Protein AF-A0A497DQB3-F1 (afdb_monomer_lite)

Foldseek 3Di:
DLVVLQCLLLVQLLVCLLVVDALLVSLVVSCVPVVVVLVVVLVVVLVVLVVQCPDPDPVSNVVSVVVNVVSVVSNCCSSPVSSVCCNPVVDPVSHDPDD

Structure (mmCIF, N/CA/C/O backbone):
data_AF-A0A497DQB3-F1
#
_en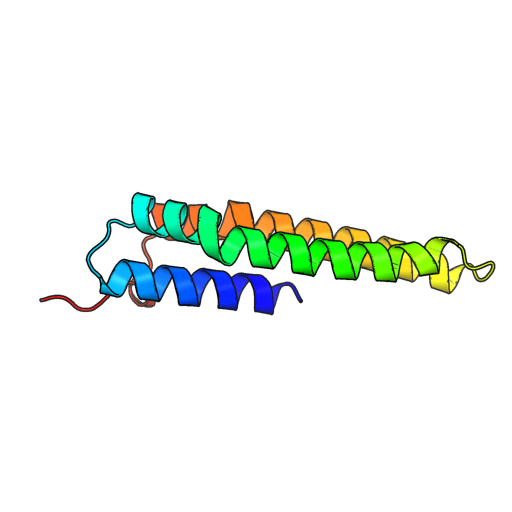try.id   AF-A0A497DQB3-F1
#
loop_
_atom_site.group_PDB
_atom_site.id
_atom_site.type_symbol
_atom_site.label_atom_id
_atom_site.label_alt_id
_atom_site.label_comp_id
_atom_site.label_asym_id
_atom_site.label_entity_id
_atom_site.label_seq_id
_atom_site.pdbx_PDB_ins_code
_atom_site.Cartn_x
_atom_site.Cartn_y
_atom_site.Cartn_z
_atom_site.occupancy
_atom_site.B_iso_or_equiv
_atom_site.auth_seq_id
_atom_site.auth_comp_id
_atom_site.auth_asym_id
_atom_site.auth_atom_id
_atom_site.pdbx_PDB_model_num
ATOM 1 N N . VAL A 1 1 ? 8.462 -1.724 0.612 1.00 74.25 1 VAL A N 1
ATOM 2 C CA . VAL A 1 1 ? 7.295 -1.098 -0.052 1.00 74.25 1 VAL A CA 1
ATOM 3 C C . VAL A 1 1 ? 5.977 -1.778 0.322 1.00 74.25 1 VAL A C 1
ATOM 5 O O . VAL A 1 1 ? 5.214 -1.188 1.070 1.00 74.25 1 VAL A O 1
ATOM 8 N N . GLY A 1 2 ? 5.693 -3.017 -0.111 1.00 83.94 2 GLY A N 1
ATOM 9 C CA . GLY A 1 2 ? 4.406 -3.672 0.208 1.00 83.94 2 GLY A CA 1
ATOM 10 C C . GLY A 1 2 ? 4.167 -3.935 1.706 1.00 83.94 2 GLY A C 1
ATOM 11 O O . GLY A 1 2 ? 3.061 -3.740 2.212 1.00 83.94 2 GLY A O 1
ATOM 12 N N . ILE A 1 3 ? 5.224 -4.309 2.436 1.00 92.38 3 ILE A N 1
ATOM 13 C CA . ILE A 1 3 ? 5.182 -4.487 3.898 1.00 92.38 3 ILE A CA 1
ATOM 14 C C . ILE A 1 3 ? 4.812 -3.165 4.587 1.00 92.38 3 ILE A C 1
ATOM 16 O O . ILE A 1 3 ? 3.956 -3.157 5.468 1.00 92.38 3 ILE A O 1
ATOM 20 N N . ASP A 1 4 ? 5.377 -2.043 4.133 1.00 91.12 4 ASP A N 1
ATOM 21 C CA . ASP A 1 4 ? 5.123 -0.717 4.707 1.00 91.12 4 ASP A CA 1
ATOM 22 C C . ASP A 1 4 ? 3.646 -0.331 4.592 1.00 91.12 4 ASP A C 1
ATOM 24 O O . ASP A 1 4 ? 3.052 0.142 5.560 1.00 91.12 4 ASP A O 1
ATOM 28 N N . TYR A 1 5 ? 3.014 -0.600 3.444 1.00 92.75 5 TYR A N 1
ATOM 29 C CA . TYR A 1 5 ? 1.582 -0.341 3.247 1.00 92.75 5 TYR A CA 1
ATOM 30 C C . TYR A 1 5 ? 0.730 -1.109 4.254 1.00 92.75 5 TYR A C 1
ATOM 32 O O . TYR A 1 5 ? -0.180 -0.548 4.867 1.00 92.75 5 TYR A O 1
ATOM 40 N N . THR A 1 6 ? 1.070 -2.379 4.467 1.00 92.50 6 THR A N 1
ATOM 41 C CA . THR A 1 6 ? 0.370 -3.240 5.421 1.00 92.50 6 THR A CA 1
ATOM 42 C C . THR A 1 6 ? 0.577 -2.752 6.852 1.00 92.50 6 THR A C 1
ATOM 44 O O . THR A 1 6 ? -0.391 -2.645 7.604 1.00 92.50 6 THR A O 1
ATOM 47 N N . ILE A 1 7 ? 1.806 -2.389 7.231 1.00 93.44 7 ILE A N 1
ATOM 48 C CA . ILE A 1 7 ? 2.113 -1.859 8.566 1.00 93.44 7 ILE A CA 1
ATOM 49 C C . ILE A 1 7 ? 1.351 -0.557 8.820 1.00 93.44 7 ILE A C 1
ATOM 51 O O . ILE A 1 7 ? 0.684 -0.439 9.848 1.00 93.44 7 ILE A O 1
ATOM 55 N N . HIS A 1 8 ? 1.397 0.399 7.890 1.00 93.19 8 HIS A N 1
ATOM 56 C CA . HIS A 1 8 ? 0.680 1.667 8.026 1.00 93.19 8 HIS A CA 1
ATOM 57 C C . HIS A 1 8 ? -0.830 1.455 8.165 1.00 93.19 8 HIS A C 1
ATOM 59 O O . HIS A 1 8 ? -1.459 2.078 9.028 1.00 93.19 8 HIS A O 1
ATOM 65 N N . PHE A 1 9 ? -1.400 0.548 7.368 1.00 94.00 9 PHE A N 1
ATOM 66 C CA . PHE A 1 9 ? -2.811 0.192 7.458 1.00 94.00 9 PHE A CA 1
ATOM 67 C C . PHE A 1 9 ? -3.147 -0.425 8.821 1.00 94.00 9 PHE A C 1
ATOM 69 O O . PHE A 1 9 ? -4.007 0.085 9.538 1.00 94.00 9 PHE A O 1
ATOM 76 N N . LEU A 1 10 ? -2.447 -1.491 9.218 1.00 93.25 10 LEU A N 1
ATOM 77 C CA . LEU A 1 10 ? -2.717 -2.216 10.464 1.00 93.25 10 LEU A CA 1
ATOM 78 C C . LEU A 1 10 ? -2.503 -1.345 11.702 1.00 93.25 10 LEU A C 1
ATOM 80 O O . LEU A 1 10 ? -3.268 -1.440 12.662 1.00 93.25 10 LEU A O 1
ATOM 84 N N . TRP A 1 11 ? -1.496 -0.473 11.686 1.00 93.06 11 TRP A N 1
ATOM 85 C CA . TRP A 1 11 ? -1.234 0.451 12.783 1.00 93.06 11 TRP A CA 1
ATOM 86 C C . TRP A 1 11 ? -2.379 1.451 12.959 1.00 93.06 11 TRP A C 1
ATOM 88 O O . TRP A 1 11 ? -2.868 1.643 14.078 1.00 93.06 11 TRP A O 1
ATOM 98 N N . ARG A 1 12 ? -2.869 2.040 11.858 1.00 93.69 12 ARG A N 1
ATOM 99 C CA . ARG A 1 12 ? -4.026 2.940 11.907 1.00 93.69 12 ARG A CA 1
ATOM 100 C C . ARG A 1 12 ? -5.295 2.197 12.317 1.00 93.69 12 ARG A C 1
ATOM 102 O O . ARG A 1 12 ? -6.007 2.676 13.196 1.00 93.69 12 ARG A O 1
ATOM 109 N N . PHE A 1 13 ? -5.523 1.011 11.763 1.00 93.38 13 PHE A N 1
ATOM 110 C CA . PHE A 1 13 ? -6.658 0.164 12.114 1.00 93.38 13 PHE A CA 1
ATOM 111 C C . PHE A 1 13 ? -6.681 -0.164 13.612 1.00 93.38 13 PHE A C 1
ATOM 113 O O . PHE A 1 13 ? -7.698 0.024 14.280 1.00 93.38 13 PHE A O 1
ATOM 120 N N . LYS A 1 14 ? -5.540 -0.584 14.173 1.00 91.81 14 LYS A N 1
ATOM 121 C CA . LYS A 1 14 ? -5.395 -0.870 15.607 1.00 91.81 14 LYS A CA 1
ATOM 122 C C . LYS A 1 14 ? -5.683 0.366 16.461 1.00 91.81 14 LYS A C 1
ATOM 124 O O . LYS A 1 14 ? -6.318 0.251 17.509 1.00 91.81 14 LYS A O 1
ATOM 129 N N . LYS A 1 15 ? -5.261 1.550 16.007 1.00 91.75 15 LYS A N 1
ATOM 130 C CA . LYS A 1 15 ? -5.573 2.819 16.675 1.00 91.75 15 LYS A CA 1
ATOM 131 C C . LYS A 1 15 ? -7.077 3.097 16.687 1.00 91.75 15 LYS A C 1
ATOM 133 O O . LYS A 1 15 ? -7.596 3.466 17.736 1.00 91.75 15 LYS A O 1
ATOM 138 N N . GLU A 1 16 ? -7.791 2.880 15.584 1.00 91.50 16 GLU A N 1
ATOM 139 C CA . GLU A 1 16 ? -9.254 3.044 15.562 1.00 91.50 16 GLU A CA 1
ATOM 140 C C . GLU A 1 16 ? -9.970 1.984 16.420 1.00 91.50 16 GLU A C 1
ATOM 142 O O . GLU A 1 16 ? -10.863 2.328 17.195 1.00 91.50 16 GLU A O 1
ATOM 147 N N . ARG A 1 17 ? -9.511 0.723 16.413 1.00 90.81 17 ARG A N 1
ATOM 148 C CA . ARG A 1 17 ? -10.033 -0.322 17.316 1.00 90.81 17 ARG A CA 1
ATOM 149 C C . ARG A 1 17 ? -9.830 0.004 18.794 1.00 90.81 17 ARG A C 1
ATOM 151 O O . ARG A 1 17 ? -10.703 -0.303 19.599 1.00 90.81 17 ARG A O 1
ATOM 158 N N . SER A 1 18 ? -8.726 0.661 19.159 1.00 88.75 18 SER A N 1
ATOM 159 C CA . SER A 1 18 ? -8.484 1.095 20.545 1.00 88.75 18 SER A CA 1
ATOM 160 C C . SER A 1 18 ? -9.454 2.170 21.045 1.00 88.75 18 SER A C 1
ATOM 162 O O . SER A 1 18 ? -9.610 2.333 22.250 1.00 88.75 18 SER A O 1
ATOM 164 N N . LYS A 1 19 ? -10.156 2.859 20.137 1.00 89.12 19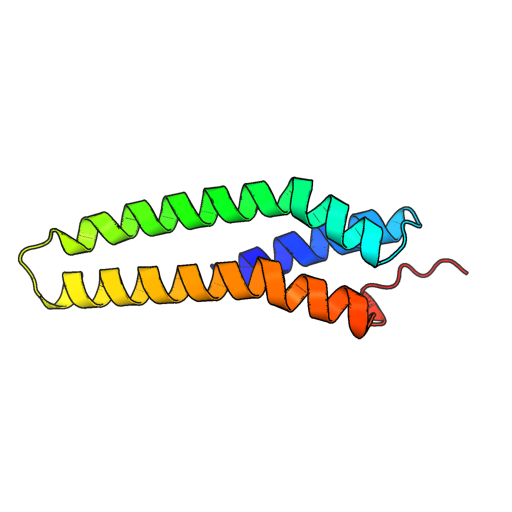 LYS A N 1
ATOM 165 C CA . LYS A 1 19 ? -11.222 3.815 20.476 1.00 89.12 19 LYS A CA 1
ATOM 166 C C . LYS A 1 19 ? -12.599 3.155 20.630 1.00 89.12 19 LYS A C 1
ATOM 168 O O . LYS A 1 19 ? -13.586 3.860 20.802 1.00 89.12 19 LYS A O 1
ATOM 173 N N . GLY A 1 20 ? -12.688 1.825 20.531 1.00 85.69 20 GLY A N 1
ATOM 174 C CA . GLY A 1 20 ? -13.946 1.077 20.641 1.00 85.69 20 GLY A CA 1
ATOM 175 C C . GLY A 1 20 ? -14.779 1.010 19.355 1.00 85.69 20 GLY A C 1
ATOM 176 O O . GLY A 1 20 ? -15.897 0.507 19.385 1.00 85.69 20 GLY A O 1
ATOM 177 N N . VAL A 1 21 ? -14.249 1.478 18.221 1.00 88.88 21 VAL A N 1
ATOM 178 C CA . VAL A 1 21 ? -14.935 1.459 16.917 1.00 88.88 21 VAL A CA 1
ATOM 179 C C . VAL A 1 21 ? -15.043 0.025 16.390 1.00 88.88 21 VAL A C 1
ATOM 181 O O . VAL A 1 21 ? -14.064 -0.713 16.478 1.00 88.88 21 VAL A O 1
ATOM 184 N N . ASP A 1 22 ? -16.185 -0.389 15.825 1.00 90.06 22 ASP A N 1
ATOM 185 C CA . ASP A 1 22 ? -16.359 -1.728 15.225 1.00 90.06 22 ASP A CA 1
ATOM 186 C C . ASP A 1 22 ? -15.341 -2.019 14.099 1.00 90.06 22 ASP A C 1
ATOM 188 O O . ASP A 1 22 ? -14.794 -1.105 13.490 1.00 90.06 22 ASP A O 1
ATOM 192 N N . HIS A 1 23 ? -15.071 -3.294 13.799 1.00 87.75 23 HIS A N 1
ATOM 193 C CA . HIS A 1 23 ? -14.109 -3.695 12.764 1.00 87.75 23 HIS A CA 1
ATOM 194 C C . HIS A 1 23 ? -14.429 -3.118 11.382 1.00 87.75 23 HIS A C 1
ATOM 196 O O . HIS A 1 23 ? -13.508 -2.678 10.692 1.00 87.75 23 HIS A O 1
ATOM 202 N N . LYS A 1 24 ? -15.705 -3.109 10.969 1.00 90.69 24 LYS A N 1
ATOM 203 C CA . LYS A 1 24 ? -16.087 -2.570 9.653 1.00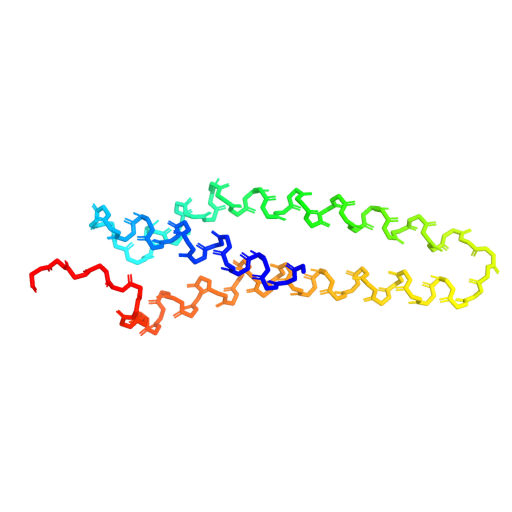 90.69 24 LYS A CA 1
ATOM 204 C C . LYS A 1 24 ? -15.823 -1.072 9.580 1.00 90.69 24 LYS A C 1
ATOM 206 O O . LYS A 1 24 ? -15.202 -0.597 8.633 1.00 90.69 24 LYS A O 1
ATOM 211 N N . GLU A 1 25 ? -16.229 -0.358 10.621 1.00 91.69 25 GLU A N 1
ATOM 212 C CA . GLU A 1 25 ? -16.071 1.089 10.703 1.00 91.69 25 GLU A CA 1
ATOM 213 C C . GLU A 1 25 ? -14.591 1.486 10.845 1.00 91.69 25 GLU A C 1
ATOM 215 O O . GLU A 1 25 ? -14.104 2.372 10.147 1.00 91.69 25 GLU A O 1
ATOM 220 N N . ALA A 1 26 ? -13.811 0.758 11.649 1.00 92.44 26 ALA A N 1
ATOM 221 C CA . ALA A 1 26 ? -12.372 0.972 11.785 1.00 92.44 26 ALA A CA 1
ATOM 222 C C . ALA A 1 26 ? -11.627 0.750 10.456 1.00 92.44 26 ALA A C 1
ATOM 224 O O . ALA A 1 26 ? -10.699 1.501 10.134 1.00 92.44 26 ALA A O 1
ATOM 225 N N . ALA A 1 27 ? -12.033 -0.248 9.663 1.00 93.06 27 ALA A N 1
ATOM 226 C CA . ALA A 1 27 ? -11.485 -0.477 8.328 1.00 93.06 27 ALA A CA 1
ATOM 227 C C . ALA A 1 27 ? -11.850 0.668 7.371 1.00 93.06 27 ALA A C 1
ATOM 229 O O . ALA A 1 27 ? -10.975 1.168 6.663 1.00 93.06 27 ALA A O 1
ATOM 230 N N . PHE A 1 28 ? -13.101 1.135 7.401 1.00 94.12 28 PHE A N 1
ATOM 231 C CA . PHE A 1 28 ? -13.569 2.251 6.579 1.00 94.12 28 PHE A CA 1
ATOM 232 C C . PHE A 1 28 ? -12.838 3.568 6.895 1.00 94.12 28 PHE A C 1
ATOM 234 O O . PHE A 1 28 ? -12.309 4.226 5.993 1.00 94.12 28 PHE A O 1
ATOM 241 N N . ILE A 1 29 ? -12.707 3.919 8.177 1.00 93.69 29 ILE A N 1
ATOM 242 C CA . ILE A 1 29 ? -11.944 5.097 8.622 1.00 93.69 29 ILE A CA 1
ATOM 243 C C . ILE A 1 29 ? -10.475 4.974 8.202 1.00 93.69 29 ILE A C 1
ATOM 245 O O . ILE A 1 29 ? -9.861 5.941 7.745 1.00 93.69 29 ILE A O 1
ATOM 249 N N . THR A 1 30 ? -9.886 3.784 8.322 1.00 94.19 30 THR A N 1
ATOM 250 C CA . THR A 1 30 ? -8.487 3.560 7.932 1.00 94.19 30 THR A CA 1
ATOM 251 C C . THR A 1 30 ? -8.281 3.730 6.425 1.00 94.19 30 THR A C 1
ATOM 253 O O . THR A 1 30 ? -7.314 4.377 6.014 1.00 94.19 30 THR A O 1
ATOM 256 N N . LEU A 1 31 ? -9.202 3.223 5.600 1.00 94.00 31 LEU A N 1
ATOM 257 C CA . LEU A 1 31 ? -9.174 3.377 4.141 1.00 94.00 31 LEU A CA 1
ATOM 258 C C . LEU A 1 31 ? -9.300 4.844 3.709 1.00 94.00 31 LEU A C 1
ATOM 260 O O . LEU A 1 31 ? -8.541 5.309 2.859 1.00 94.00 31 LEU A O 1
ATOM 264 N N . THR A 1 32 ? -10.214 5.592 4.323 1.00 92.81 32 THR A N 1
ATOM 265 C CA . THR A 1 32 ? -10.469 7.001 3.974 1.00 92.81 32 THR A CA 1
ATOM 266 C C . THR A 1 32 ? -9.393 7.963 4.485 1.00 92.81 32 THR A C 1
ATOM 268 O O . THR A 1 32 ? -9.248 9.060 3.943 1.00 92.81 32 THR A O 1
ATOM 271 N N . THR A 1 33 ? -8.600 7.556 5.481 1.00 92.81 33 THR A N 1
ATOM 272 C CA . THR A 1 33 ? -7.511 8.365 6.052 1.00 92.81 33 THR A CA 1
ATOM 273 C C . THR A 1 33 ? -6.136 7.903 5.562 1.00 92.81 33 THR A C 1
ATOM 275 O O . THR A 1 33 ? -5.598 8.449 4.599 1.00 92.81 33 THR A O 1
ATOM 278 N N . THR A 1 34 ? -5.555 6.884 6.195 1.00 93.25 34 THR A N 1
ATOM 279 C CA . THR A 1 34 ? -4.221 6.359 5.868 1.00 93.25 34 THR A CA 1
ATOM 280 C C . THR A 1 34 ? -4.183 5.682 4.498 1.00 93.25 34 THR A C 1
ATOM 282 O O . THR A 1 34 ? -3.164 5.780 3.816 1.00 93.25 34 THR A O 1
ATOM 285 N N . GLY A 1 35 ? -5.289 5.081 4.045 1.00 91.38 35 GLY A N 1
ATOM 286 C CA . GLY A 1 35 ? -5.384 4.488 2.708 1.00 91.38 35 GLY A CA 1
ATOM 287 C C . GLY A 1 35 ? -5.077 5.487 1.587 1.00 91.38 35 GLY A C 1
ATOM 288 O O . GLY A 1 35 ? -4.332 5.158 0.667 1.00 91.38 35 GLY A O 1
ATOM 289 N N 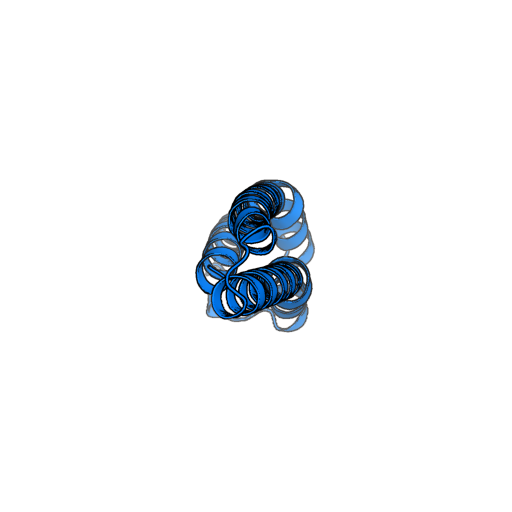. ARG A 1 36 ? -5.524 6.745 1.709 1.00 93.94 36 ARG A N 1
ATOM 290 C CA . ARG A 1 36 ? -5.181 7.812 0.747 1.00 93.94 36 ARG A CA 1
ATOM 291 C C . ARG A 1 36 ? -3.678 8.092 0.704 1.00 93.94 36 ARG A C 1
ATOM 293 O O . ARG A 1 36 ? -3.118 8.242 -0.377 1.00 93.94 36 ARG A O 1
ATOM 300 N N . GLY A 1 37 ? -3.022 8.121 1.865 1.00 94.50 37 GLY A N 1
ATOM 301 C CA . GLY A 1 37 ? -1.569 8.301 1.954 1.00 94.50 37 GLY A CA 1
ATOM 302 C C . GLY A 1 37 ? -0.792 7.150 1.312 1.00 94.50 37 GLY A C 1
ATOM 303 O O . GLY A 1 37 ? 0.184 7.386 0.603 1.00 94.50 37 GLY A O 1
ATOM 304 N N . ILE A 1 38 ? -1.264 5.912 1.493 1.00 94.50 38 ILE A N 1
ATOM 305 C CA . ILE A 1 38 ? -0.685 4.719 0.859 1.00 94.50 38 ILE A CA 1
ATOM 306 C C . ILE A 1 38 ? -0.780 4.814 -0.673 1.00 94.50 38 ILE A C 1
ATOM 308 O O . ILE A 1 38 ? 0.212 4.553 -1.352 1.00 94.50 38 ILE A O 1
ATOM 312 N N . ILE A 1 39 ? -1.930 5.239 -1.212 1.00 95.88 39 ILE A N 1
ATOM 313 C CA . ILE A 1 39 ? -2.127 5.416 -2.662 1.00 95.88 39 ILE A CA 1
ATOM 314 C C . ILE A 1 39 ? -1.167 6.465 -3.220 1.00 95.88 39 ILE A C 1
ATOM 316 O O . ILE A 1 39 ? -0.486 6.196 -4.204 1.00 95.88 39 ILE A O 1
ATOM 320 N N . ILE A 1 40 ? -1.080 7.640 -2.587 1.00 95.44 40 ILE A N 1
ATOM 321 C CA . ILE A 1 40 ? -0.191 8.717 -3.049 1.00 95.44 40 ILE A CA 1
ATOM 322 C C . ILE A 1 40 ? 1.264 8.241 -3.050 1.00 95.44 40 ILE A C 1
ATOM 324 O O . ILE A 1 40 ? 1.971 8.440 -4.032 1.00 95.44 40 ILE A O 1
ATOM 328 N N . ASN A 1 41 ? 1.697 7.556 -1.988 1.00 94.88 41 ASN A N 1
ATOM 329 C CA . ASN A 1 41 ? 3.045 7.001 -1.919 1.00 94.88 41 ASN A CA 1
ATOM 330 C C . ASN A 1 41 ? 3.301 5.985 -3.047 1.00 94.88 41 ASN A C 1
ATOM 332 O O . ASN A 1 41 ? 4.313 6.067 -3.738 1.00 94.88 41 ASN A O 1
ATOM 336 N N . ALA A 1 42 ? 2.373 5.053 -3.276 1.00 95.12 42 ALA A N 1
ATOM 337 C CA . ALA A 1 42 ? 2.495 4.071 -4.351 1.00 95.12 42 ALA A CA 1
ATOM 338 C C . ALA A 1 42 ? 2.563 4.721 -5.736 1.00 95.12 42 ALA A C 1
ATOM 340 O O . ALA A 1 42 ? 3.420 4.348 -6.536 1.00 95.12 42 ALA A O 1
ATOM 341 N N . LEU A 1 43 ? 1.720 5.722 -6.001 1.00 96.25 43 LEU A N 1
ATOM 342 C CA . LEU A 1 43 ? 1.733 6.465 -7.260 1.00 96.25 43 LEU A CA 1
ATOM 343 C C . LEU A 1 43 ? 3.060 7.192 -7.481 1.00 96.25 43 LEU A C 1
ATOM 345 O O . LEU A 1 43 ? 3.616 7.096 -8.572 1.00 96.25 43 LEU A O 1
ATOM 349 N N . SER A 1 44 ? 3.608 7.851 -6.457 1.00 96.00 44 SER A N 1
ATOM 350 C CA . SER A 1 44 ? 4.918 8.505 -6.550 1.00 96.00 44 SER A CA 1
ATOM 351 C C . SER A 1 44 ? 6.020 7.524 -6.956 1.00 96.00 44 SER A C 1
ATOM 353 O O . SER A 1 44 ? 6.830 7.831 -7.830 1.00 96.00 44 SER A O 1
ATOM 355 N N . VAL A 1 45 ? 6.031 6.323 -6.368 1.00 95.00 45 VAL A N 1
ATOM 356 C CA . VAL A 1 45 ? 7.028 5.300 -6.712 1.00 95.00 45 VAL A CA 1
ATOM 357 C C . VAL A 1 45 ? 6.785 4.750 -8.121 1.00 95.00 45 VAL A C 1
ATOM 359 O O . VAL A 1 45 ? 7.730 4.652 -8.897 1.00 95.00 45 VAL A O 1
ATOM 362 N N . ILE A 1 46 ? 5.535 4.453 -8.491 1.00 96.06 46 ILE A N 1
ATOM 363 C CA . ILE A 1 46 ? 5.183 3.991 -9.844 1.00 96.06 46 ILE A CA 1
ATOM 364 C C . ILE A 1 46 ? 5.653 4.995 -10.901 1.00 96.06 46 ILE A C 1
ATOM 366 O O . ILE A 1 46 ? 6.305 4.597 -11.861 1.00 96.06 46 ILE A O 1
ATOM 370 N N . ILE A 1 47 ? 5.388 6.290 -10.709 1.00 96.44 47 ILE A N 1
ATOM 371 C CA . ILE A 1 47 ? 5.820 7.349 -11.633 1.00 96.44 47 ILE A CA 1
ATOM 372 C C . ILE A 1 47 ? 7.352 7.399 -11.731 1.00 96.44 47 ILE A C 1
ATOM 374 O O . ILE A 1 47 ? 7.891 7.491 -12.833 1.00 96.44 47 ILE A O 1
ATOM 378 N N . GLY A 1 48 ? 8.061 7.270 -10.605 1.00 95.12 48 GLY A N 1
ATOM 379 C CA . GLY A 1 48 ? 9.525 7.215 -10.595 1.00 95.12 48 GLY A CA 1
ATOM 380 C C . GLY A 1 48 ? 10.089 6.035 -11.394 1.00 95.12 48 GLY A C 1
ATOM 381 O O . GLY A 1 48 ? 11.042 6.205 -12.150 1.00 95.12 48 GLY A O 1
ATOM 382 N N . PHE A 1 49 ? 9.475 4.852 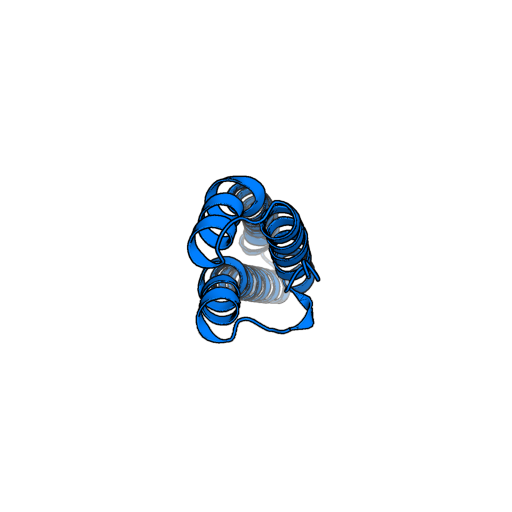-11.285 1.00 94.94 49 PHE A N 1
ATOM 383 C CA . PHE A 1 49 ? 9.911 3.664 -12.026 1.00 94.94 49 PHE A CA 1
ATOM 384 C C . PHE A 1 49 ? 9.449 3.637 -13.487 1.00 94.94 49 PHE A C 1
ATOM 386 O O . PHE A 1 49 ? 10.143 3.063 -14.326 1.00 94.94 49 PHE A O 1
ATOM 393 N N . LEU A 1 50 ? 8.343 4.306 -13.824 1.00 94.81 50 LEU A N 1
ATOM 394 C CA . LEU A 1 50 ? 7.929 4.513 -15.214 1.00 94.81 50 LEU A CA 1
ATOM 395 C C . LEU A 1 50 ? 8.967 5.319 -16.004 1.00 94.81 50 LEU A C 1
ATOM 397 O O . LEU A 1 50 ? 9.145 5.080 -17.192 1.00 94.81 50 LEU A O 1
ATOM 401 N N . ALA A 1 51 ? 9.729 6.210 -15.366 1.00 95.12 51 ALA A N 1
ATOM 402 C CA . ALA A 1 51 ? 10.822 6.897 -16.053 1.00 95.12 51 ALA A CA 1
ATOM 403 C C . ALA A 1 51 ? 11.892 5.920 -16.589 1.00 95.12 51 ALA A C 1
ATOM 405 O O . ALA A 1 51 ? 12.469 6.169 -17.648 1.00 95.12 51 ALA A O 1
ATOM 406 N N . LEU A 1 52 ? 12.122 4.774 -15.926 1.00 93.31 52 LEU A N 1
ATOM 407 C CA . LEU A 1 52 ? 13.074 3.765 -16.410 1.00 93.31 52 LEU A CA 1
ATOM 408 C C . LEU A 1 52 ? 12.612 3.084 -17.703 1.00 93.31 52 LEU A C 1
ATOM 410 O O . LEU A 1 52 ? 13.456 2.617 -18.469 1.00 93.31 52 LEU A O 1
ATOM 414 N N . THR A 1 53 ? 11.307 3.054 -17.992 1.00 91.44 53 THR A N 1
ATOM 415 C CA . THR A 1 53 ? 10.799 2.439 -19.228 1.00 91.44 53 THR A CA 1
ATOM 416 C C . THR A 1 53 ? 11.125 3.265 -20.473 1.00 91.44 53 THR A C 1
ATOM 418 O O . THR A 1 53 ? 11.034 2.746 -21.581 1.00 91.44 53 THR A O 1
ATOM 421 N N . LEU A 1 54 ? 11.537 4.528 -20.305 1.00 92.88 54 LEU A N 1
ATOM 422 C CA . LEU A 1 54 ? 12.022 5.396 -21.384 1.00 92.88 54 LEU A CA 1
ATOM 423 C C . LEU A 1 54 ? 13.501 5.154 -21.733 1.00 92.88 54 LEU A C 1
ATOM 425 O O . LEU A 1 54 ? 13.999 5.717 -22.705 1.00 92.88 54 LEU A O 1
ATOM 429 N N . SER A 1 55 ? 14.220 4.346 -20.949 1.00 93.75 55 SER A N 1
ATOM 430 C CA . SER A 1 55 ? 15.635 4.057 -21.193 1.00 93.75 55 SER A CA 1
ATOM 431 C C . SER A 1 55 ? 15.834 3.248 -22.473 1.00 93.75 55 SER A C 1
ATOM 433 O O . SER A 1 55 ? 15.062 2.342 -22.758 1.00 93.75 55 SER A O 1
ATOM 435 N N . SER A 1 56 ? 16.913 3.498 -23.214 1.00 90.25 56 SER A N 1
ATOM 436 C CA . SER A 1 56 ? 17.303 2.702 -24.390 1.00 90.25 56 SER A CA 1
ATOM 437 C C . SER A 1 56 ? 17.878 1.327 -24.026 1.00 90.25 56 SER A C 1
ATOM 439 O O . SER A 1 56 ? 18.034 0.475 -24.898 1.00 90.25 56 SER A O 1
ATOM 441 N N . PHE A 1 57 ? 18.219 1.108 -22.752 1.00 95.06 57 PHE A N 1
ATOM 442 C CA . PHE A 1 57 ? 18.840 -0.123 -22.280 1.00 95.06 57 PHE A CA 1
ATOM 443 C C . PHE A 1 57 ? 17.781 -1.125 -21.814 1.00 95.06 57 PHE A C 1
ATOM 445 O O . PHE A 1 57 ? 17.094 -0.917 -20.814 1.00 95.06 57 PHE A O 1
ATOM 452 N N . GLU A 1 58 ? 17.664 -2.232 -22.543 1.00 91.62 58 GLU A N 1
ATOM 453 C CA . GLU A 1 58 ? 16.577 -3.200 -22.385 1.00 91.62 58 GLU A CA 1
ATOM 454 C C . GLU A 1 58 ? 16.427 -3.769 -20.955 1.00 91.62 58 GLU A C 1
ATOM 456 O O . GLU A 1 58 ? 15.304 -3.780 -20.442 1.00 91.62 58 GLU A O 1
ATOM 461 N N . PRO A 1 59 ? 17.508 -4.134 -20.230 1.00 94.38 59 PRO A N 1
ATOM 462 C CA . PRO A 1 59 ? 17.391 -4.590 -18.842 1.00 94.38 59 PRO A CA 1
ATOM 463 C C . PRO A 1 59 ? 16.733 -3.571 -17.900 1.00 94.38 59 PRO A C 1
ATOM 465 O O . PRO A 1 59 ? 15.997 -3.956 -16.991 1.00 94.38 59 PRO A O 1
ATOM 468 N N . LEU A 1 60 ? 16.962 -2.271 -18.124 1.00 94.75 60 LEU A N 1
ATOM 469 C CA . LEU A 1 60 ? 16.375 -1.206 -17.307 1.00 94.75 60 LEU A CA 1
ATOM 470 C C . LEU A 1 60 ? 14.861 -1.094 -17.532 1.00 94.75 60 LEU A C 1
ATOM 472 O O . LEU A 1 60 ? 14.118 -0.905 -16.567 1.00 94.75 60 LEU A O 1
ATOM 476 N N . LYS A 1 61 ? 14.394 -1.267 -18.775 1.00 94.94 61 LYS A N 1
ATOM 477 C CA . LYS A 1 61 ? 12.956 -1.271 -19.081 1.00 94.94 61 LYS A CA 1
ATOM 478 C C . LYS A 1 61 ? 12.249 -2.438 -18.405 1.00 94.94 61 LYS A C 1
ATOM 480 O O . LYS A 1 61 ? 11.243 -2.225 -17.729 1.00 94.94 61 LYS A O 1
ATOM 485 N N . PHE A 1 62 ? 12.790 -3.653 -18.546 1.00 94.56 62 PHE A N 1
ATOM 486 C CA . PHE A 1 62 ? 12.227 -4.848 -17.912 1.00 94.56 62 PHE A CA 1
ATOM 487 C C . PHE A 1 62 ? 12.141 -4.686 -16.397 1.00 94.56 62 PHE A C 1
ATOM 489 O O . PHE A 1 62 ? 11.097 -4.956 -15.804 1.00 94.56 62 PHE A O 1
ATOM 496 N N . PHE A 1 63 ? 13.206 -4.182 -15.773 1.00 95.25 63 PHE A N 1
ATOM 497 C CA . PHE A 1 63 ? 13.206 -3.908 -14.342 1.00 95.25 63 PHE A CA 1
ATOM 498 C C . PHE A 1 63 ? 12.140 -2.875 -13.945 1.00 95.25 63 PHE A C 1
ATOM 500 O O . PHE A 1 63 ? 11.380 -3.118 -13.008 1.00 95.25 63 PHE A O 1
ATOM 507 N N . GLY A 1 64 ? 12.024 -1.765 -14.682 1.00 94.94 64 GLY A N 1
ATOM 508 C CA . GLY A 1 64 ? 10.999 -0.745 -14.441 1.00 94.94 64 GLY A CA 1
ATOM 509 C C . GLY A 1 64 ? 9.579 -1.315 -14.486 1.00 94.94 64 GLY A C 1
ATOM 510 O O . GLY A 1 64 ? 8.800 -1.116 -13.553 1.00 94.94 64 GLY A O 1
ATOM 511 N N . VAL A 1 65 ? 9.262 -2.101 -15.520 1.00 95.38 65 VAL A N 1
ATOM 512 C CA . VAL A 1 65 ? 7.950 -2.753 -15.667 1.00 95.38 65 VAL A CA 1
ATOM 513 C C . VAL A 1 65 ? 7.676 -3.732 -14.522 1.00 95.38 65 VAL A C 1
ATOM 515 O O . VAL A 1 65 ? 6.593 -3.696 -13.933 1.00 95.38 65 VAL A O 1
ATOM 518 N N . LEU A 1 66 ? 8.652 -4.570 -14.155 1.00 96.06 66 LEU A N 1
ATOM 519 C CA . LEU A 1 66 ? 8.513 -5.521 -13.046 1.00 96.06 66 LEU A CA 1
ATOM 520 C C . LEU A 1 66 ? 8.203 -4.814 -11.722 1.00 96.06 66 LEU A C 1
ATOM 522 O O . LEU A 1 66 ? 7.329 -5.257 -10.971 1.00 96.06 66 LEU A O 1
ATOM 526 N N . VAL A 1 67 ? 8.880 -3.699 -11.443 1.00 95.88 67 VAL A N 1
ATOM 527 C CA . VAL A 1 67 ? 8.646 -2.920 -10.222 1.00 95.88 67 VAL A CA 1
ATOM 528 C C . VAL A 1 67 ? 7.258 -2.279 -10.232 1.00 95.88 67 VAL A C 1
ATOM 530 O O . VAL A 1 67 ? 6.549 -2.369 -9.228 1.00 95.88 67 VAL A O 1
ATOM 533 N N . VAL A 1 68 ? 6.830 -1.692 -11.353 1.00 96.25 68 VAL A N 1
ATOM 534 C CA . VAL A 1 68 ? 5.492 -1.087 -11.480 1.00 96.25 68 VAL A CA 1
ATOM 535 C C . VAL A 1 68 ? 4.392 -2.122 -11.233 1.00 96.25 68 VAL A C 1
ATOM 537 O O . VAL A 1 68 ? 3.470 -1.859 -10.454 1.00 96.25 68 VAL A O 1
ATOM 540 N N . ILE A 1 69 ? 4.504 -3.312 -11.831 1.00 96.50 69 ILE A N 1
ATOM 541 C CA . ILE A 1 69 ? 3.549 -4.409 -11.616 1.00 96.50 69 ILE A CA 1
ATOM 542 C C . ILE A 1 69 ? 3.549 -4.817 -10.141 1.00 96.50 69 ILE A C 1
ATOM 544 O O . ILE A 1 69 ? 2.495 -4.842 -9.509 1.00 96.50 69 ILE A O 1
ATOM 548 N N . SER A 1 70 ? 4.730 -5.058 -9.567 1.00 96.06 70 SER A N 1
ATOM 549 C CA . SER A 1 70 ? 4.879 -5.488 -8.174 1.00 96.06 70 SER A CA 1
ATOM 550 C C . SER A 1 70 ? 4.256 -4.500 -7.180 1.00 96.06 70 SER A C 1
ATOM 552 O O . SER A 1 70 ? 3.492 -4.900 -6.296 1.00 96.06 70 SER A O 1
ATOM 554 N N . ILE A 1 71 ? 4.515 -3.198 -7.340 1.00 96.06 71 ILE A N 1
ATOM 555 C CA . ILE A 1 71 ? 3.964 -2.159 -6.458 1.00 96.06 71 ILE A CA 1
ATOM 556 C C . ILE A 1 71 ? 2.451 -2.054 -6.616 1.00 96.06 71 ILE A C 1
ATOM 558 O O . ILE A 1 71 ? 1.745 -1.955 -5.612 1.00 96.06 71 ILE A O 1
ATOM 562 N N . THR A 1 72 ? 1.948 -2.122 -7.847 1.00 95.88 72 THR A N 1
ATOM 563 C CA . THR A 1 72 ? 0.506 -2.090 -8.119 1.00 95.88 72 THR A CA 1
ATOM 564 C C . THR A 1 72 ? -0.197 -3.277 -7.459 1.00 95.88 72 THR A C 1
ATOM 566 O O . THR A 1 72 ? -1.190 -3.092 -6.753 1.00 95.88 72 THR A O 1
ATOM 569 N N . THR A 1 73 ? 0.351 -4.487 -7.593 1.00 95.81 73 THR A N 1
ATOM 570 C CA . THR A 1 73 ? -0.171 -5.679 -6.912 1.00 95.81 73 THR A CA 1
ATOM 571 C C . THR A 1 73 ? -0.124 -5.522 -5.391 1.00 95.81 73 THR A C 1
ATOM 573 O O . THR A 1 73 ? -1.117 -5.792 -4.716 1.00 95.81 73 THR A O 1
ATOM 576 N N . CYS A 1 74 ? 0.985 -5.022 -4.834 1.00 95.19 74 CYS A N 1
ATOM 577 C CA . CYS A 1 74 ? 1.106 -4.762 -3.397 1.00 95.19 74 CYS A CA 1
ATOM 578 C C . CYS A 1 74 ? 0.071 -3.745 -2.896 1.00 95.19 74 CYS A C 1
ATOM 580 O O . CYS A 1 74 ? -0.497 -3.933 -1.820 1.00 95.19 74 CYS A O 1
ATOM 582 N N . LEU A 1 75 ? -0.185 -2.682 -3.663 1.00 94.94 75 LEU A N 1
ATOM 583 C CA . LEU A 1 75 ? -1.175 -1.658 -3.338 1.00 94.94 75 LEU A CA 1
ATOM 584 C C . LEU A 1 75 ? -2.587 -2.253 -3.286 1.00 94.94 75 LEU A C 1
ATOM 586 O O . LEU A 1 75 ? -3.311 -2.029 -2.315 1.00 94.94 75 LEU A O 1
ATOM 590 N N . ILE A 1 76 ? -2.956 -3.054 -4.289 1.00 95.12 76 ILE A N 1
ATOM 591 C CA . ILE A 1 76 ? -4.255 -3.738 -4.339 1.00 95.12 76 ILE A CA 1
ATOM 592 C C . ILE A 1 76 ? -4.401 -4.682 -3.141 1.00 95.12 76 ILE A C 1
ATOM 594 O O . ILE A 1 76 ? -5.405 -4.626 -2.430 1.00 95.12 76 ILE A O 1
ATOM 598 N N . CYS A 1 77 ? -3.386 -5.498 -2.850 1.00 94.31 77 CYS A N 1
ATOM 599 C CA . CYS A 1 77 ? -3.403 -6.381 -1.684 1.00 94.31 77 CYS A CA 1
ATOM 600 C C . CYS A 1 77 ? -3.552 -5.595 -0.370 1.00 94.31 77 CYS A C 1
ATOM 602 O O . CYS A 1 77 ? -4.367 -5.960 0.479 1.00 94.31 77 CYS A O 1
ATOM 604 N N . ALA A 1 78 ? -2.828 -4.488 -0.203 1.00 93.12 78 ALA A N 1
ATOM 605 C CA . ALA A 1 78 ? -2.897 -3.679 1.010 1.00 93.12 78 ALA A CA 1
ATOM 606 C C . ALA A 1 78 ? -4.269 -3.011 1.215 1.00 93.12 78 ALA A C 1
ATOM 608 O O . ALA A 1 78 ? -4.719 -2.885 2.352 1.00 93.12 78 ALA A O 1
ATOM 609 N N . LEU A 1 79 ? -4.944 -2.593 0.140 1.00 93.12 79 LEU A N 1
ATOM 610 C CA . LEU A 1 79 ? -6.214 -1.858 0.222 1.00 93.12 79 LEU A CA 1
ATOM 611 C C . LEU A 1 79 ? -7.462 -2.735 0.099 1.00 93.12 79 LEU A C 1
ATOM 613 O O . LEU A 1 79 ? -8.542 -2.289 0.474 1.00 93.12 79 LEU A O 1
ATOM 617 N N . VAL A 1 80 ? -7.337 -3.960 -0.409 1.00 93.50 80 VAL A N 1
ATOM 618 C CA . VAL A 1 80 ? -8.469 -4.884 -0.588 1.00 93.50 80 VAL A CA 1
ATOM 619 C C . VAL A 1 80 ? -8.333 -6.087 0.334 1.00 93.50 80 VAL A C 1
ATOM 621 O O . VAL A 1 80 ? -9.237 -6.396 1.111 1.00 93.50 80 VAL A O 1
ATOM 624 N N . LEU A 1 81 ? -7.187 -6.761 0.279 1.00 93.44 81 LEU A N 1
ATOM 625 C CA . LEU A 1 81 ? -6.988 -8.052 0.930 1.00 93.44 81 LEU A CA 1
ATOM 626 C C . LEU A 1 81 ? -6.821 -7.884 2.448 1.00 93.44 81 LEU A C 1
ATOM 628 O O . LEU A 1 81 ? -7.495 -8.570 3.215 1.00 93.44 81 LEU A O 1
ATOM 632 N N . ILE A 1 82 ? -6.021 -6.910 2.893 1.00 92.75 82 ILE A N 1
ATOM 633 C CA . ILE A 1 82 ? -5.841 -6.605 4.325 1.00 92.75 82 ILE A CA 1
ATOM 634 C C . ILE A 1 82 ? -7.151 -6.199 5.025 1.00 92.75 82 ILE A C 1
ATOM 636 O O . ILE A 1 82 ? -7.490 -6.848 6.017 1.00 92.75 82 ILE A O 1
ATOM 640 N N . PRO A 1 83 ? -7.924 -5.191 4.567 1.00 91.38 83 PRO A N 1
ATOM 641 C CA . PRO A 1 83 ? -9.187 -4.847 5.223 1.00 91.38 83 PRO A CA 1
ATOM 642 C C . PRO A 1 83 ? -10.169 -6.018 5.240 1.00 91.38 83 PRO A C 1
ATOM 644 O O . PRO A 1 83 ? -10.813 -6.245 6.262 1.00 91.38 83 PRO A O 1
ATOM 647 N N . SER A 1 84 ? -10.241 -6.801 4.159 1.00 92.56 84 SER A N 1
ATOM 648 C CA . SER A 1 84 ? -11.111 -7.981 4.097 1.00 92.56 84 SER A CA 1
ATOM 649 C C . SER A 1 84 ? -10.737 -9.020 5.154 1.00 92.56 84 SER A C 1
ATOM 651 O O . SER A 1 84 ? -11.602 -9.481 5.898 1.00 92.56 84 SER A O 1
ATOM 653 N N . ILE A 1 85 ? -9.445 -9.339 5.284 1.00 92.06 85 ILE A N 1
ATOM 654 C CA . ILE A 1 85 ? -8.941 -10.259 6.314 1.00 92.06 85 ILE A CA 1
ATOM 655 C C . ILE A 1 85 ? -9.278 -9.747 7.711 1.00 92.06 85 ILE A C 1
ATOM 657 O O . ILE A 1 85 ? -9.767 -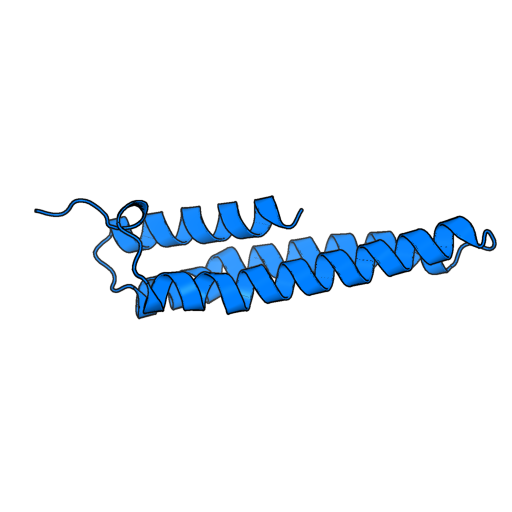10.498 8.552 1.00 92.06 85 ILE A O 1
ATOM 661 N N . VAL A 1 86 ? -9.024 -8.470 7.972 1.00 90.81 86 VAL A N 1
ATOM 662 C CA . VAL A 1 86 ? -9.194 -7.894 9.305 1.00 90.81 86 VAL A CA 1
ATOM 663 C C . VAL A 1 86 ? -10.672 -7.826 9.712 1.00 90.81 86 VAL A C 1
ATOM 665 O O . VAL A 1 86 ? -10.990 -8.034 10.883 1.00 90.81 86 VAL A O 1
ATOM 668 N N . VAL A 1 87 ? -11.581 -7.593 8.762 1.00 90.44 87 VAL A N 1
ATOM 669 C CA . VAL A 1 87 ? -13.033 -7.572 9.003 1.00 90.44 87 VAL A CA 1
ATOM 670 C C . VAL A 1 87 ? -13.613 -8.981 9.180 1.00 90.44 87 VAL A C 1
ATOM 672 O O . VAL A 1 87 ? -14.487 -9.165 10.031 1.00 90.44 87 VAL A O 1
ATOM 675 N N . LEU A 1 88 ? -13.143 -9.965 8.404 1.00 91.19 88 LEU A N 1
ATOM 676 C CA . LEU A 1 88 ? -13.667 -11.339 8.421 1.00 91.19 88 LEU A CA 1
ATOM 677 C C . LEU A 1 88 ? -13.070 -12.190 9.545 1.00 91.19 88 LEU A C 1
ATOM 679 O O . LEU A 1 88 ? -13.810 -12.831 10.286 1.00 91.19 88 LEU A O 1
ATOM 683 N N . ILE A 1 89 ? -11.742 -12.199 9.671 1.00 89.62 89 ILE A N 1
ATOM 684 C CA . ILE A 1 89 ? -11.021 -13.083 10.599 1.00 89.62 89 ILE A CA 1
ATOM 685 C C . ILE A 1 89 ? -10.975 -12.488 12.008 1.00 89.62 89 ILE A C 1
ATOM 687 O O . ILE A 1 89 ? -10.924 -13.241 12.976 1.00 89.62 89 ILE A O 1
ATOM 691 N N . LYS A 1 90 ? -11.005 -11.152 12.133 1.00 86.75 90 LYS A N 1
ATOM 692 C CA . LYS A 1 90 ? -10.916 -10.426 13.416 1.00 86.75 90 LYS A CA 1
ATOM 693 C C . LYS A 1 90 ? -9.768 -10.954 14.290 1.00 86.75 90 LYS A C 1
ATOM 695 O O . LYS A 1 90 ? -9.987 -11.531 15.354 1.00 86.75 90 LYS A O 1
ATOM 700 N N . PRO A 1 91 ? -8.514 -10.832 13.827 1.00 82.12 91 PRO A N 1
ATOM 701 C CA . PRO A 1 91 ? -7.401 -11.473 14.506 1.00 82.12 91 PRO A CA 1
ATOM 702 C C . PRO A 1 91 ? -7.181 -10.876 15.906 1.00 82.12 91 PRO A C 1
ATOM 704 O O . PRO A 1 91 ? -7.075 -9.658 16.062 1.00 82.12 91 PRO A O 1
ATOM 707 N N . ARG A 1 92 ? -7.029 -11.747 16.916 1.00 79.12 92 ARG A N 1
ATOM 708 C CA . ARG A 1 92 ? -6.924 -11.380 18.347 1.00 79.12 92 ARG A CA 1
ATOM 709 C C . ARG A 1 92 ? -5.866 -10.320 18.674 1.00 79.12 92 ARG A C 1
ATOM 711 O O . ARG A 1 92 ? -6.021 -9.582 19.635 1.00 79.12 92 ARG A O 1
ATOM 718 N N . PHE A 1 93 ? -4.784 -10.207 17.899 1.00 81.25 93 PHE A N 1
ATOM 719 C CA . PHE A 1 93 ? -3.736 -9.205 18.156 1.00 81.25 93 PHE A CA 1
ATOM 720 C C . PHE A 1 93 ? -4.149 -7.761 17.793 1.00 81.25 93 PHE A C 1
ATOM 722 O O . PHE A 1 93 ? -3.491 -6.805 18.221 1.00 81.25 93 PHE A O 1
ATOM 729 N N . LEU A 1 94 ? -5.210 -7.599 16.991 1.00 79.00 94 LEU A N 1
ATOM 730 C CA . LEU A 1 94 ? -5.829 -6.308 16.659 1.00 79.00 94 LEU A CA 1
ATOM 731 C C . LEU A 1 94 ? -7.003 -5.971 17.582 1.00 79.00 94 LEU A C 1
ATOM 733 O O . LEU A 1 94 ? -7.512 -4.849 17.543 1.00 79.00 94 LEU A O 1
ATOM 737 N N . GLU A 1 95 ? -7.427 -6.918 18.416 1.00 73.19 95 GLU A N 1
ATOM 738 C CA . GLU A 1 95 ? -8.434 -6.670 19.430 1.00 73.19 95 GLU A CA 1
ATOM 739 C C . GLU A 1 95 ? -7.795 -5.848 20.549 1.00 73.19 95 GLU A C 1
ATOM 741 O O . GLU A 1 95 ? -6.860 -6.269 21.234 1.00 73.19 95 GLU A O 1
ATOM 746 N N . SER A 1 96 ? -8.268 -4.612 20.705 1.00 61.41 96 SER A N 1
ATOM 747 C CA . SER A 1 96 ? -7.974 -3.846 21.905 1.00 61.41 96 SER A CA 1
ATOM 748 C C . SER A 1 96 ? -8.600 -4.607 23.068 1.00 61.41 96 SER A C 1
ATOM 750 O O . SER A 1 96 ? -9.816 -4.791 23.077 1.00 61.41 96 SER A O 1
ATOM 752 N N . LYS A 1 97 ? -7.769 -5.088 24.005 1.00 53.38 97 LYS A N 1
ATOM 753 C CA . LYS A 1 97 ? -8.213 -5.591 25.311 1.00 53.38 97 LYS A CA 1
ATOM 754 C C . LYS A 1 97 ? -9.069 -4.504 25.963 1.00 53.38 97 LYS A C 1
ATOM 756 O O . LYS A 1 97 ? -8.534 -3.616 26.618 1.00 53.38 97 LYS A O 1
ATOM 761 N N . SER A 1 98 ? -10.377 -4.549 25.761 1.00 46.56 98 SER A N 1
ATOM 762 C CA . SER A 1 98 ? -11.325 -3.776 26.544 1.00 46.56 98 SER A CA 1
ATOM 763 C C . SER A 1 98 ? -12.296 -4.765 27.163 1.00 46.56 98 SER A C 1
ATOM 765 O O . SER A 1 98 ? -13.203 -5.252 26.492 1.00 46.56 98 SER A O 1
ATOM 767 N N . LYS A 1 99 ? -12.007 -5.010 28.447 1.00 41.56 99 LYS A N 1
ATOM 768 C CA . LYS A 1 99 ? -12.627 -5.907 29.429 1.00 41.56 99 LYS A CA 1
ATOM 769 C C . LYS A 1 99 ? -12.325 -7.391 29.265 1.00 41.56 99 LYS A C 1
ATOM 771 O O . LYS A 1 99 ? -12.948 -8.059 28.420 1.00 41.56 99 LYS A O 1
#

pLDDT: mean 90.55, std 9.38, range [41.56, 96.5]

Sequence (99 aa):
VGIDYTIHFLWRFKKERSKGVDHKEAAFITLTTTGRGIIINALSVIIGFLALTLSSFEPLKFFGVLVVISITTCLICALVLIPSIVVLIKPRFLESKSK

Secondary structure (DSSP, 8-state):
-HHHHHHHHHHHHHHHHHTT--HHHHHHHHIIIIIHHHHHHHHHHHHHHHGGGG-SSHHHHHHHHHHHHHHHHHHHIIIIIHHHHHHHH--GGGS----

Radius of gyration: 16.62 Å; chains: 1; bounding box: 35×22×54 Å